Protein AF-A0A0B1SC21-F1 (afdb_monomer_lite)

pLDDT: mean 95.28, std 4.74, range [81.31, 98.75]

Secondary structure (DSSP, 8-state):
-HHHHHHHHTT--EEEEEE-TTSS-EEEEEE-TTTS--TTTS--HHHHTT--GGGTPPTT------HHHHHHHHHHHHHHHT-

Structure (mmCIF, N/CA/C/O backbone):
data_AF-A0A0B1SC21-F1
#
_entry.id   AF-A0A0B1SC21-F1
#
loop_
_atom_site.group_PDB
_atom_site.id
_atom_site.type_symbol
_atom_site.label_atom_id
_atom_site.label_alt_id
_atom_site.label_comp_id
_atom_site.label_asym_id
_atom_site.label_entity_id
_atom_site.label_seq_id
_atom_site.pdbx_PDB_ins_code
_atom_site.Cartn_x
_atom_site.Cartn_y
_atom_site.Cartn_z
_atom_site.occupancy
_atom_site.B_iso_or_equiv
_atom_site.auth_seq_id
_atom_site.auth_comp_id
_atom_site.auth_asym_id
_atom_site.auth_atom_id
_atom_site.pdbx_PDB_model_num
ATOM 1 N N . MET A 1 1 ? 0.264 -11.645 1.153 1.00 86.56 1 MET A N 1
ATOM 2 C CA . MET A 1 1 ? -0.804 -12.382 1.876 1.00 86.56 1 MET A CA 1
ATOM 3 C C . MET A 1 1 ? -0.517 -12.632 3.357 1.00 86.56 1 MET A C 1
ATOM 5 O O . MET A 1 1 ? -1.456 -12.520 4.126 1.00 86.56 1 MET A O 1
ATOM 9 N N . ALA A 1 2 ? 0.723 -12.922 3.778 1.00 95.69 2 ALA A N 1
ATOM 10 C CA . ALA A 1 2 ? 1.036 -13.312 5.165 1.00 95.69 2 ALA A CA 1
ATOM 11 C C . ALA A 1 2 ? 0.442 -12.397 6.260 1.00 95.69 2 ALA A C 1
ATOM 13 O O . ALA A 1 2 ? -0.275 -12.887 7.126 1.00 95.69 2 ALA A O 1
ATOM 14 N N . VAL A 1 3 ? 0.676 -11.078 6.186 1.00 97.81 3 VAL A N 1
ATOM 15 C CA . VAL A 1 3 ? 0.150 -10.109 7.173 1.00 97.81 3 VAL A CA 1
ATOM 16 C C . VAL A 1 3 ? -1.377 -10.113 7.201 1.00 97.81 3 VAL A C 1
ATOM 18 O O . VAL A 1 3 ? -1.973 -10.209 8.264 1.00 97.81 3 VAL A O 1
ATOM 21 N N . ASN A 1 4 ? -2.016 -10.083 6.028 1.00 97.75 4 ASN A N 1
ATOM 22 C CA . ASN A 1 4 ? -3.472 -10.101 5.923 1.00 97.75 4 ASN A CA 1
ATOM 23 C C . ASN A 1 4 ? -4.091 -11.341 6.580 1.00 97.75 4 ASN A C 1
ATOM 25 O O . ASN A 1 4 ? -5.090 -11.218 7.277 1.00 97.75 4 ASN A O 1
ATOM 29 N N . THR A 1 5 ? -3.515 -12.524 6.347 1.00 98.06 5 THR A N 1
ATOM 30 C CA . THR A 1 5 ? -4.005 -13.768 6.952 1.00 98.06 5 THR A CA 1
ATOM 31 C C . THR A 1 5 ? -3.887 -13.713 8.472 1.00 98.06 5 THR A C 1
ATOM 33 O O . THR A 1 5 ? -4.898 -13.864 9.148 1.00 98.06 5 THR A O 1
ATOM 36 N N . ALA A 1 6 ? -2.702 -13.388 8.997 1.00 98.44 6 ALA A N 1
ATOM 37 C CA . ALA A 1 6 ? -2.476 -13.316 10.439 1.00 98.44 6 ALA A CA 1
ATOM 38 C C . ALA A 1 6 ? -3.375 -12.270 11.122 1.00 98.44 6 ALA A C 1
ATOM 40 O O . ALA A 1 6 ? -3.994 -12.547 12.142 1.00 98.44 6 ALA A O 1
ATOM 41 N N . CYS A 1 7 ? -3.508 -11.073 10.544 1.00 98.50 7 CYS A N 1
ATOM 42 C CA . CYS A 1 7 ? -4.349 -10.029 11.123 1.00 98.50 7 CYS A CA 1
ATOM 43 C C . CYS A 1 7 ? -5.842 -10.374 11.079 1.00 98.50 7 CYS A C 1
ATOM 45 O O . CYS A 1 7 ? -6.567 -9.995 11.992 1.00 98.50 7 CYS A O 1
ATOM 47 N N . ASN A 1 8 ? -6.309 -11.096 10.057 1.00 98.19 8 ASN A N 1
ATOM 48 C CA . ASN A 1 8 ? -7.690 -11.576 10.022 1.00 98.19 8 ASN A CA 1
ATOM 49 C C . ASN A 1 8 ? -7.943 -12.679 11.062 1.00 98.19 8 ASN A C 1
ATOM 51 O O . ASN A 1 8 ? -9.019 -12.695 11.653 1.00 98.19 8 ASN A O 1
ATOM 55 N N . GLU A 1 9 ? -6.979 -13.575 11.293 1.00 98.31 9 GLU A N 1
ATOM 56 C CA . GLU A 1 9 ? -7.076 -14.634 12.311 1.00 98.31 9 GLU A CA 1
ATOM 57 C C . GLU A 1 9 ? -7.099 -14.056 13.732 1.00 98.31 9 GLU A C 1
ATOM 59 O O . GLU A 1 9 ? -7.937 -14.442 14.543 1.00 98.31 9 GLU A O 1
ATOM 64 N N . GLU A 1 10 ? -6.246 -13.069 14.004 1.00 98.25 10 GLU A N 1
ATOM 65 C CA . GLU A 1 10 ? -6.123 -12.430 15.321 1.00 98.25 10 GLU A CA 1
ATOM 66 C C . GLU A 1 10 ? -7.062 -11.225 15.509 1.00 98.25 10 GLU A C 1
ATOM 68 O O . GLU A 1 10 ? -7.016 -10.546 16.5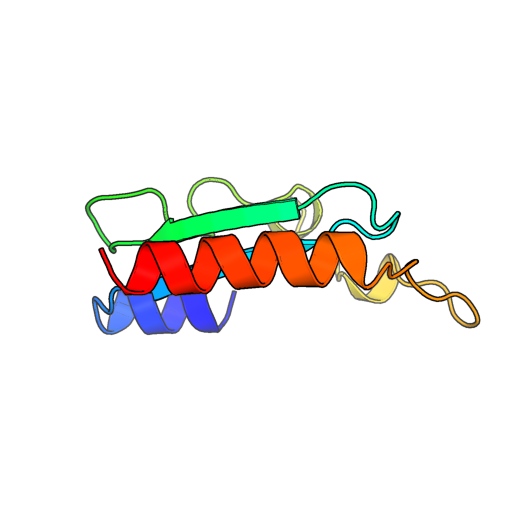35 1.00 98.25 10 GLU A O 1
ATOM 73 N N . ASN A 1 11 ? -7.901 -10.917 14.512 1.00 97.81 11 ASN A N 1
ATOM 74 C CA . ASN A 1 11 ? -8.748 -9.719 14.474 1.00 97.81 11 ASN A CA 1
ATOM 75 C C . ASN A 1 11 ? -7.971 -8.414 14.776 1.00 97.81 11 ASN A C 1
ATOM 77 O O . ASN A 1 11 ? -8.466 -7.492 15.428 1.00 97.81 11 ASN A O 1
ATOM 81 N N . GLN A 1 12 ? -6.720 -8.348 14.317 1.00 98.44 12 GLN A N 1
ATOM 82 C CA . GLN A 1 12 ? -5.802 -7.245 14.568 1.00 98.44 12 GLN A CA 1
ATOM 83 C C . GLN A 1 12 ? -6.019 -6.136 13.536 1.00 98.44 12 GLN A C 1
ATOM 85 O O . GLN A 1 12 ? -5.874 -6.349 12.333 1.00 98.44 12 GLN A O 1
ATOM 90 N N . VAL A 1 13 ? -6.297 -4.923 14.012 1.00 98.50 13 VAL A N 1
ATOM 91 C CA . VAL A 1 13 ? -6.329 -3.715 13.176 1.00 98.50 13 VAL A CA 1
ATOM 92 C C . VAL A 1 13 ? -4.920 -3.379 12.693 1.00 98.50 13 VAL A C 1
ATOM 94 O O . VAL A 1 13 ? -3.974 -3.374 13.484 1.00 98.50 13 VAL A O 1
ATOM 97 N N . TRP A 1 14 ? -4.775 -3.061 11.409 1.00 98.56 14 TRP A N 1
ATOM 98 C CA . TRP A 1 14 ? -3.490 -2.712 10.805 1.00 98.56 14 TRP A CA 1
ATOM 99 C C . TRP A 1 14 ? -3.653 -1.714 9.656 1.00 98.56 14 TRP A C 1
ATOM 101 O O . TRP A 1 14 ? -4.762 -1.418 9.207 1.00 98.56 14 TRP A O 1
ATOM 111 N N . MET A 1 15 ? -2.533 -1.162 9.191 1.00 98.38 15 MET A N 1
ATOM 112 C CA . MET A 1 15 ? -2.499 -0.320 8.000 1.00 98.38 15 MET A CA 1
ATOM 113 C C . MET A 1 15 ? -1.487 -0.859 6.997 1.00 98.38 15 MET A C 1
ATOM 115 O O . MET A 1 15 ? -0.407 -1.316 7.372 1.00 98.38 15 MET A O 1
ATOM 119 N N . GLU A 1 16 ? -1.847 -0.783 5.724 1.00 98.31 16 GLU A N 1
ATOM 120 C CA . GLU A 1 16 ? -0.992 -1.125 4.591 1.00 98.31 16 GLU A CA 1
ATOM 121 C C . GLU A 1 16 ? -0.595 0.157 3.853 1.00 98.31 16 GLU A C 1
ATOM 123 O O . GLU A 1 16 ? -1.343 1.138 3.849 1.00 98.31 16 GLU A O 1
ATOM 128 N N . SER A 1 17 ? 0.597 0.177 3.263 1.00 98.19 17 SER A N 1
ATOM 129 C CA . SER A 1 17 ? 1.066 1.301 2.458 1.00 98.19 17 SER A CA 1
ATOM 130 C C . SER A 1 17 ? 1.896 0.807 1.286 1.00 98.19 17 SER A C 1
ATOM 132 O O . SER A 1 17 ? 2.798 -0.010 1.484 1.00 98.19 17 SER A O 1
ATOM 134 N N . GLY A 1 18 ? 1.679 1.395 0.112 1.00 97.69 18 GLY A N 1
ATOM 135 C CA . GLY A 1 18 ? 2.409 1.061 -1.105 1.00 97.69 18 GLY A CA 1
ATOM 136 C C . GLY A 1 18 ? 2.943 2.289 -1.834 1.00 97.69 18 GLY A C 1
ATOM 137 O O . GLY A 1 18 ? 2.384 3.384 -1.751 1.00 97.69 18 GLY A O 1
ATOM 138 N N . VAL A 1 19 ? 4.030 2.090 -2.578 1.00 98.12 19 VAL A N 1
ATOM 139 C CA . VAL A 1 19 ? 4.589 3.051 -3.539 1.00 98.12 19 VAL A CA 1
ATOM 140 C C . VAL A 1 19 ? 4.742 2.333 -4.875 1.00 98.12 19 VAL A C 1
ATOM 142 O O . VAL A 1 19 ? 5.183 1.185 -4.914 1.00 98.12 19 VAL A O 1
ATOM 145 N N . SER A 1 20 ? 4.364 2.989 -5.970 1.00 96.62 20 SER A N 1
ATOM 146 C CA . SER A 1 20 ? 4.449 2.405 -7.309 1.00 96.62 20 SER A CA 1
ATOM 147 C C . SER A 1 20 ? 5.893 2.236 -7.786 1.00 96.62 20 SER A C 1
ATOM 149 O O . SER A 1 20 ? 6.773 3.017 -7.432 1.00 96.62 20 SER A O 1
ATOM 151 N N . GLU A 1 21 ? 6.136 1.271 -8.677 1.00 93.75 21 GLU A N 1
ATOM 152 C CA . GLU A 1 21 ? 7.478 0.996 -9.222 1.00 93.75 21 GLU A CA 1
ATOM 153 C C . GLU A 1 21 ? 8.087 2.166 -10.011 1.00 93.75 21 GLU A C 1
ATOM 155 O O . GLU A 1 21 ? 9.301 2.248 -10.163 1.00 93.75 21 GLU A O 1
ATOM 160 N N . ASN A 1 22 ? 7.257 3.079 -10.523 1.00 95.50 22 ASN A N 1
ATOM 161 C CA . ASN A 1 22 ? 7.695 4.314 -11.180 1.00 95.50 22 ASN A CA 1
ATOM 162 C C . ASN A 1 22 ? 7.857 5.499 -10.205 1.00 95.50 22 ASN A C 1
ATOM 164 O O . ASN A 1 22 ? 8.131 6.612 -10.646 1.00 95.50 22 ASN A O 1
ATOM 168 N N . ALA A 1 23 ? 7.659 5.268 -8.905 1.00 96.00 23 ALA A N 1
ATOM 169 C CA . ALA A 1 23 ? 7.829 6.209 -7.802 1.00 96.00 23 ALA A CA 1
ATOM 170 C C . ALA A 1 23 ? 6.996 7.499 -7.836 1.00 96.00 23 ALA A C 1
ATOM 172 O O . ALA A 1 23 ? 7.259 8.396 -7.039 1.00 96.00 23 ALA A O 1
ATOM 173 N N . VAL A 1 24 ? 5.987 7.623 -8.699 1.00 97.38 24 VAL A N 1
ATOM 174 C CA . VAL A 1 24 ? 5.159 8.845 -8.795 1.00 97.38 24 VAL A CA 1
ATOM 175 C C . VAL A 1 24 ? 3.771 8.704 -8.169 1.00 97.38 24 VAL A C 1
ATOM 177 O O . VAL A 1 24 ? 2.968 9.630 -8.240 1.00 97.38 24 VAL A O 1
ATOM 180 N N . SER A 1 25 ? 3.471 7.564 -7.546 1.00 98.00 25 SER A N 1
ATOM 181 C CA . SER A 1 25 ? 2.209 7.346 -6.839 1.00 98.00 25 SER A CA 1
ATOM 182 C C . SER A 1 25 ? 2.396 6.454 -5.614 1.00 98.00 25 SER A C 1
ATOM 184 O O . SER A 1 25 ? 3.392 5.737 -5.493 1.00 98.00 25 SER A O 1
ATOM 186 N N . GLY A 1 26 ? 1.435 6.507 -4.699 1.00 97.81 26 GLY A N 1
ATOM 187 C CA . GLY A 1 26 ? 1.405 5.674 -3.506 1.00 97.81 26 GLY A CA 1
ATOM 188 C C . GLY A 1 26 ? 0.088 5.825 -2.760 1.00 97.81 26 GLY A C 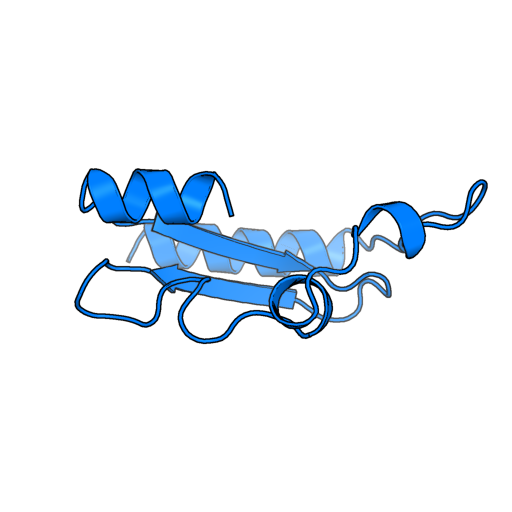1
ATOM 189 O O . GLY A 1 26 ? -0.729 6.688 -3.092 1.00 97.81 26 GLY A O 1
ATOM 190 N N . HIS A 1 27 ? -0.123 4.980 -1.760 1.00 98.56 27 HIS A N 1
ATOM 191 C CA . HIS A 1 27 ? -1.357 4.940 -0.983 1.00 98.56 27 HIS A CA 1
ATOM 192 C C . HIS A 1 27 ? -1.103 4.475 0.452 1.00 98.56 27 HIS A C 1
ATOM 194 O O . HIS A 1 27 ? -0.055 3.910 0.766 1.00 98.56 27 HIS A O 1
ATOM 200 N N . ILE A 1 28 ? -2.100 4.704 1.307 1.00 98.56 28 ILE A N 1
ATOM 201 C CA . ILE A 1 28 ? -2.239 4.073 2.620 1.00 98.56 28 ILE A CA 1
ATOM 202 C C . ILE A 1 28 ? -3.657 3.513 2.740 1.00 98.56 28 ILE A C 1
ATOM 204 O O . ILE A 1 28 ? -4.596 4.096 2.192 1.00 98.56 28 ILE A O 1
ATOM 208 N N . GLN A 1 29 ? -3.833 2.412 3.461 1.00 98.62 29 GLN A N 1
ATOM 209 C CA . GLN A 1 29 ? -5.136 1.790 3.667 1.00 98.62 29 GLN A CA 1
ATOM 210 C C . GLN A 1 29 ? -5.294 1.333 5.114 1.00 98.62 29 GLN A C 1
ATOM 212 O O . GLN A 1 29 ? -4.442 0.628 5.646 1.00 98.62 29 GLN A O 1
ATOM 217 N N . TYR A 1 30 ? -6.410 1.715 5.738 1.00 98.56 30 TYR A N 1
ATOM 218 C CA . TYR A 1 30 ? -6.805 1.239 7.061 1.00 98.56 30 TYR A CA 1
ATOM 219 C C . TYR A 1 30 ? -7.612 -0.054 6.958 1.00 98.56 30 TYR A C 1
ATOM 221 O O . TYR A 1 30 ? -8.630 -0.109 6.258 1.00 98.56 30 TYR A O 1
ATOM 229 N N . ILE A 1 31 ? -7.169 -1.081 7.678 1.00 98.62 31 ILE A N 1
ATOM 230 C CA . ILE A 1 31 ? -7.751 -2.416 7.628 1.00 98.62 31 ILE A CA 1
ATOM 231 C C . ILE A 1 31 ? -8.176 -2.829 9.035 1.00 98.62 31 ILE A C 1
ATOM 233 O O . ILE A 1 31 ? -7.353 -3.069 9.918 1.00 98.62 31 ILE A O 1
ATOM 237 N N . GLU A 1 32 ? -9.487 -2.933 9.218 1.00 98.50 32 GLU A N 1
ATOM 238 C CA . GLU A 1 32 ? -10.125 -3.498 10.399 1.00 98.50 32 GLU A CA 1
ATOM 239 C C . GLU A 1 32 ? -10.897 -4.747 9.972 1.00 98.50 32 GLU A C 1
ATOM 241 O O . GLU A 1 32 ? -11.912 -4.620 9.269 1.00 98.50 32 GLU A O 1
ATOM 246 N N . PRO A 1 33 ? -10.412 -5.944 10.345 1.00 98.50 33 PRO A N 1
ATOM 247 C CA . PRO A 1 33 ? -11.040 -7.197 9.951 1.00 98.50 33 PRO A CA 1
ATOM 248 C C . PRO A 1 33 ? -12.538 -7.218 10.289 1.00 98.50 33 PRO A C 1
ATOM 250 O O . PRO A 1 33 ? -12.966 -6.834 11.373 1.00 98.50 33 PRO A O 1
ATOM 253 N N . GLY A 1 34 ? -13.359 -7.605 9.310 1.00 97.44 34 GLY A N 1
ATOM 254 C CA . GLY A 1 34 ? -14.820 -7.635 9.435 1.00 97.44 34 GLY A CA 1
ATOM 255 C C . GLY A 1 34 ? -15.536 -6.286 9.274 1.00 97.44 34 GLY A C 1
ATOM 256 O O . GLY A 1 34 ? -16.747 -6.291 9.056 1.00 97.44 34 GLY A O 1
ATOM 257 N N . ARG A 1 35 ? -14.828 -5.144 9.315 1.00 98.31 35 ARG A N 1
ATOM 258 C CA . ARG A 1 35 ? -15.425 -3.806 9.136 1.00 98.31 35 ARG A CA 1
ATOM 259 C C . ARG A 1 35 ? -15.016 -3.121 7.835 1.00 98.31 35 ARG A C 1
ATOM 261 O O . ARG A 1 35 ? -15.871 -2.556 7.157 1.00 98.31 35 ARG A O 1
ATOM 268 N N . THR A 1 36 ? -13.733 -3.149 7.481 1.00 98.50 36 THR A N 1
ATOM 269 C CA . THR A 1 36 ? -13.223 -2.591 6.217 1.00 98.50 36 THR A CA 1
ATOM 270 C C . THR A 1 36 ? -12.648 -3.692 5.326 1.00 98.50 36 THR A C 1
ATOM 272 O O . THR A 1 36 ? -12.413 -4.817 5.766 1.00 98.50 36 THR A O 1
ATOM 275 N N . ALA A 1 37 ? -12.466 -3.397 4.034 1.00 98.19 37 ALA A N 1
ATOM 276 C CA . ALA A 1 37 ? -11.948 -4.374 3.081 1.00 98.19 37 ALA A CA 1
ATOM 277 C C . ALA A 1 37 ? -10.513 -4.789 3.449 1.00 98.19 37 ALA A C 1
ATOM 279 O O . ALA A 1 37 ? -9.620 -3.943 3.535 1.00 98.19 37 ALA A O 1
ATOM 280 N N . CYS A 1 38 ? -10.293 -6.094 3.628 1.00 97.75 38 CYS A N 1
ATOM 281 C CA . CYS A 1 38 ? -8.956 -6.654 3.801 1.00 97.75 38 CYS A CA 1
ATOM 282 C C . CYS A 1 38 ? -8.220 -6.740 2.450 1.00 97.75 38 CYS A C 1
ATOM 284 O O . CYS A 1 38 ? -8.829 -6.598 1.387 1.00 97.75 38 CYS A O 1
ATOM 286 N N . PHE A 1 39 ? -6.916 -7.021 2.464 1.00 97.38 39 PHE A N 1
ATOM 287 C CA . PHE A 1 39 ? -6.105 -7.120 1.241 1.00 97.38 39 PHE A CA 1
ATOM 288 C C . PHE A 1 39 ? -6.613 -8.217 0.288 1.00 97.38 39 PHE A C 1
ATOM 290 O O . PHE A 1 39 ? -6.517 -8.099 -0.930 1.00 97.38 39 PHE A O 1
ATOM 297 N N . ALA A 1 40 ? -7.198 -9.281 0.842 1.00 97.06 40 ALA A N 1
ATOM 298 C CA . ALA A 1 40 ? -7.778 -10.372 0.065 1.00 97.06 40 ALA A CA 1
ATOM 299 C C . ALA A 1 40 ? -9.174 -10.059 -0.503 1.00 97.06 40 ALA A C 1
ATOM 301 O O . ALA A 1 40 ? -9.649 -10.802 -1.356 1.00 97.06 40 ALA A O 1
ATOM 302 N N . CYS A 1 41 ? -9.848 -8.997 -0.042 1.00 97.44 41 CYS A N 1
ATOM 303 C CA . CY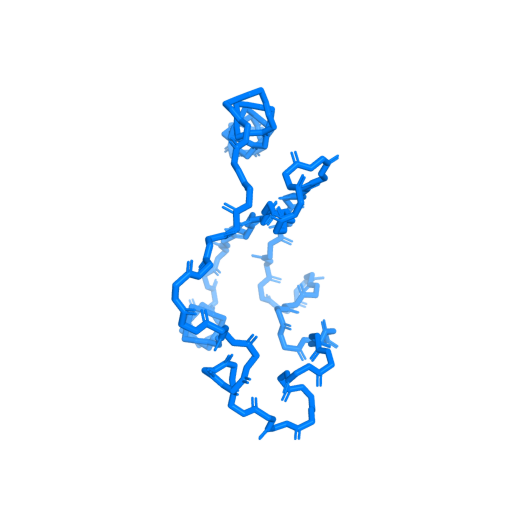S A 1 41 ? -11.179 -8.633 -0.540 1.00 97.44 41 CYS A CA 1
ATOM 304 C C . CYS A 1 41 ? -11.124 -8.082 -1.969 1.00 97.44 41 CYS A C 1
ATOM 306 O O . CYS A 1 41 ? -12.040 -8.324 -2.749 1.00 97.44 41 CYS A O 1
ATOM 308 N N . VAL A 1 42 ? -10.063 -7.341 -2.304 1.00 96.38 42 VAL A N 1
ATOM 309 C CA . VAL A 1 42 ? -9.835 -6.778 -3.643 1.00 96.38 42 VAL A CA 1
ATOM 310 C C . VAL A 1 42 ? -8.376 -7.032 -4.039 1.00 96.38 42 VAL A C 1
ATOM 312 O O . VAL A 1 42 ? -7.556 -6.114 -4.024 1.00 96.38 42 VAL A O 1
ATOM 315 N N . PRO A 1 43 ? -8.012 -8.294 -4.328 1.00 95.62 43 PRO A N 1
ATOM 316 C CA . PRO A 1 43 ? -6.629 -8.651 -4.592 1.00 95.62 43 PRO A CA 1
ATOM 317 C C . PRO A 1 43 ? -6.166 -8.083 -5.944 1.00 95.62 43 PRO A C 1
ATOM 319 O O . PRO A 1 43 ? -6.954 -8.016 -6.893 1.00 95.62 43 PRO A O 1
ATOM 322 N N . PRO A 1 44 ? -4.878 -7.722 -6.083 1.00 94.19 44 PRO A N 1
ATOM 323 C CA . PRO A 1 44 ? -4.328 -7.332 -7.373 1.00 94.19 44 PRO A CA 1
ATOM 324 C C . PRO A 1 44 ? -4.317 -8.520 -8.344 1.00 94.19 44 PRO A C 1
ATOM 326 O O . PRO A 1 44 ? -4.291 -9.685 -7.937 1.00 94.19 44 PRO A O 1
ATOM 329 N N . LEU A 1 45 ? -4.269 -8.221 -9.645 1.00 94.81 45 LEU A N 1
ATOM 330 C CA . LEU A 1 45 ? -4.369 -9.218 -10.717 1.00 94.81 45 LEU A CA 1
ATOM 331 C C . LEU A 1 45 ? -3.371 -10.378 -10.574 1.00 94.81 45 LEU A C 1
ATOM 333 O O . LEU A 1 45 ? -3.742 -11.523 -10.821 1.00 94.81 45 LEU A O 1
ATOM 337 N N . VAL A 1 46 ? -2.127 -10.095 -10.171 1.00 93.94 46 VAL A N 1
ATOM 338 C CA . VAL A 1 46 ? -1.073 -11.114 -10.020 1.00 93.94 46 VAL A CA 1
ATOM 339 C C . VAL A 1 46 ? -1.438 -12.158 -8.961 1.00 93.94 46 VAL A C 1
ATOM 341 O O . VAL A 1 46 ? -1.323 -13.355 -9.213 1.00 93.94 46 VAL A O 1
ATOM 344 N N . VAL A 1 47 ? -1.988 -11.707 -7.829 1.00 92.50 47 VAL A N 1
ATOM 345 C CA . VAL A 1 47 ? -2.448 -12.572 -6.738 1.00 92.50 47 VAL A CA 1
ATOM 346 C C . VAL A 1 47 ? -3.708 -13.323 -7.162 1.00 92.50 47 VAL A C 1
ATOM 348 O O . VAL A 1 47 ? -3.776 -14.536 -6.999 1.00 92.50 47 VAL A O 1
ATOM 351 N N . ALA A 1 48 ? -4.681 -12.632 -7.763 1.00 94.88 48 ALA A N 1
ATOM 352 C CA . ALA A 1 48 ? -5.928 -13.247 -8.222 1.00 94.88 48 ALA A CA 1
ATOM 353 C C . ALA A 1 48 ? -5.704 -14.326 -9.298 1.00 94.88 48 ALA A C 1
ATOM 355 O O . ALA A 1 48 ? -6.430 -15.316 -9.351 1.00 94.88 48 ALA A O 1
ATOM 356 N N . SER A 1 49 ? -4.685 -14.144 -10.141 1.00 95.69 49 SER A N 1
ATOM 357 C CA . SER A 1 49 ? -4.327 -15.077 -11.216 1.00 95.69 49 SER A CA 1
ATOM 358 C C . SER A 1 49 ? -3.363 -16.181 -10.765 1.00 95.69 49 SER A C 1
A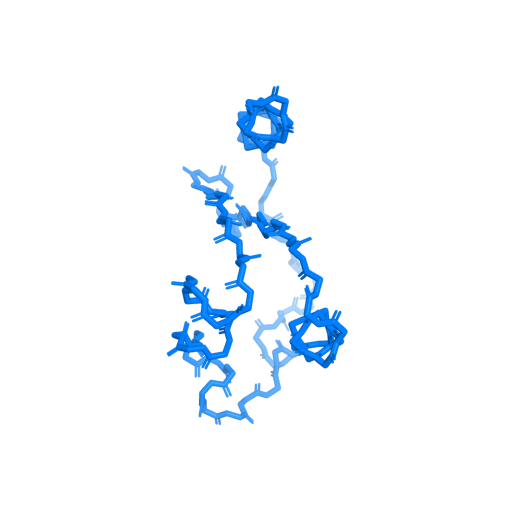TOM 360 O O . SER A 1 49 ? -2.945 -16.978 -11.601 1.00 95.69 49 SER A O 1
ATOM 362 N N . ASN A 1 50 ? -2.986 -16.235 -9.478 1.00 92.12 50 ASN A N 1
ATOM 363 C CA . ASN A 1 50 ? -1.982 -17.160 -8.932 1.00 92.12 50 ASN A CA 1
ATOM 364 C C . ASN A 1 50 ? -0.652 -17.163 -9.713 1.00 92.12 50 ASN A C 1
ATOM 366 O O . ASN A 1 50 ? 0.011 -18.194 -9.833 1.00 92.12 50 ASN A O 1
ATOM 370 N N . ILE A 1 51 ? -0.263 -16.010 -10.259 1.00 93.06 51 ILE A N 1
ATOM 371 C CA . ILE A 1 51 ? 1.029 -15.844 -10.925 1.00 93.06 51 ILE A CA 1
ATOM 372 C C . ILE A 1 51 ? 2.076 -15.583 -9.842 1.00 93.06 51 ILE A C 1
ATOM 374 O O . ILE A 1 51 ? 1.867 -14.752 -8.960 1.00 93.06 51 ILE A O 1
ATOM 378 N N . ASP A 1 52 ? 3.216 -16.272 -9.907 1.00 89.31 52 ASP A N 1
ATOM 379 C CA . ASP A 1 52 ? 4.330 -15.989 -9.002 1.00 89.31 52 ASP A CA 1
ATOM 380 C C . ASP A 1 52 ? 4.903 -14.598 -9.316 1.00 89.31 52 ASP A C 1
ATOM 382 O O . ASP A 1 52 ? 5.413 -14.362 -10.413 1.00 89.31 52 ASP A O 1
ATOM 386 N N . GLU A 1 53 ? 4.842 -13.675 -8.353 1.00 87.38 53 GLU A N 1
ATOM 387 C CA . GLU A 1 53 ? 5.357 -12.303 -8.470 1.00 87.38 53 GLU A CA 1
ATOM 388 C C . GLU A 1 53 ? 6.831 -12.261 -8.903 1.00 87.38 53 GLU A C 1
ATOM 390 O O . GLU A 1 53 ? 7.259 -11.325 -9.582 1.00 87.38 53 GLU A O 1
ATOM 395 N N . ARG A 1 54 ? 7.612 -13.305 -8.592 1.00 85.88 54 ARG A N 1
ATOM 396 C CA . ARG A 1 54 ? 9.014 -13.423 -9.023 1.00 85.88 54 ARG A CA 1
ATOM 397 C C . ARG A 1 54 ? 9.166 -13.439 -10.539 1.00 85.88 54 ARG A C 1
ATOM 399 O O . ARG A 1 54 ? 10.201 -13.015 -11.037 1.00 85.88 54 ARG A O 1
ATOM 406 N N . THR A 1 55 ? 8.142 -13.884 -11.264 1.00 85.12 55 THR A N 1
ATOM 407 C CA . THR A 1 55 ? 8.139 -13.905 -12.734 1.00 85.12 55 THR A CA 1
ATOM 408 C C . THR A 1 55 ? 8.003 -12.510 -13.351 1.00 85.12 55 THR A C 1
ATOM 410 O O . THR A 1 55 ? 8.389 -12.317 -14.502 1.00 85.12 55 THR A O 1
ATOM 413 N N . LEU A 1 56 ? 7.499 -11.524 -12.597 1.00 81.31 56 LEU A N 1
ATOM 414 C CA . LEU A 1 56 ? 7.383 -10.131 -13.045 1.00 81.31 56 LEU A CA 1
ATOM 415 C C . LEU A 1 56 ? 8.687 -9.350 -12.849 1.00 81.31 56 LEU A C 1
ATOM 417 O O . LEU A 1 56 ? 8.959 -8.397 -13.583 1.00 81.31 56 LEU A O 1
ATOM 421 N N . LYS A 1 57 ? 9.521 -9.765 -11.891 1.00 82.12 57 LYS A N 1
ATOM 422 C CA . LYS A 1 57 ? 10.817 -9.139 -11.641 1.00 82.12 57 LYS A CA 1
ATOM 423 C C . LYS A 1 57 ? 11.806 -9.526 -12.739 1.00 82.12 57 LYS A C 1
ATOM 425 O O . LYS A 1 57 ? 12.123 -10.696 -12.927 1.00 82.12 57 LYS A O 1
ATOM 430 N N . ARG A 1 58 ? 12.358 -8.529 -13.430 1.00 81.56 58 ARG A N 1
ATOM 431 C CA . ARG A 1 58 ? 13.473 -8.725 -14.367 1.00 81.56 58 ARG A CA 1
ATOM 432 C C . ARG A 1 58 ? 14.801 -8.576 -13.625 1.00 81.56 58 ARG A C 1
ATOM 434 O O . ARG A 1 58 ? 14.960 -7.672 -12.805 1.00 81.56 58 ARG A O 1
ATOM 441 N N . GLU A 1 59 ? 15.759 -9.456 -13.894 1.00 82.62 59 GLU A N 1
ATOM 442 C CA . GLU A 1 59 ? 17.100 -9.319 -13.321 1.00 82.62 59 GLU A CA 1
ATOM 443 C C . GLU A 1 59 ? 17.825 -8.095 -13.898 1.00 82.62 59 GLU A C 1
ATOM 445 O O . GLU A 1 59 ? 17.658 -7.744 -15.065 1.00 82.62 59 GLU A O 1
ATOM 450 N N . GLY A 1 60 ? 18.617 -7.421 -13.060 1.00 85.44 60 GLY A N 1
ATOM 451 C CA . GLY A 1 60 ? 19.393 -6.240 -13.455 1.00 85.44 60 GLY A CA 1
ATOM 452 C C . GLY A 1 60 ? 18.611 -4.924 -13.535 1.00 85.44 60 GLY A C 1
ATOM 453 O O . GLY A 1 60 ? 19.218 -3.897 -13.829 1.00 85.44 60 GLY A O 1
ATOM 454 N N . VAL A 1 61 ? 17.304 -4.915 -13.243 1.00 87.31 61 VAL A N 1
ATOM 455 C CA . VAL A 1 61 ? 16.503 -3.681 -13.145 1.00 87.31 61 VAL A CA 1
ATOM 456 C C . VAL A 1 61 ? 15.970 -3.475 -11.729 1.00 87.31 61 VAL A C 1
ATOM 458 O O . VAL A 1 61 ? 15.676 -4.429 -11.006 1.00 87.31 61 VAL A O 1
ATOM 461 N N . CYS A 1 62 ? 15.852 -2.212 -11.327 1.00 87.50 62 CYS A N 1
ATOM 462 C CA . CYS A 1 62 ? 15.248 -1.807 -10.065 1.00 87.50 62 CYS A CA 1
ATOM 463 C C . CYS A 1 62 ? 13.967 -1.006 -10.310 1.00 87.50 62 CYS A C 1
ATOM 465 O O . CYS A 1 62 ? 13.816 -0.347 -11.340 1.00 87.50 62 CYS A O 1
ATOM 467 N N . ALA A 1 63 ? 13.058 -1.050 -9.337 1.00 88.50 63 ALA A N 1
ATOM 468 C CA . ALA A 1 63 ? 11.991 -0.067 -9.246 1.00 88.50 63 ALA A CA 1
ATOM 469 C C . ALA A 1 63 ? 12.607 1.318 -9.002 1.00 88.50 63 ALA A C 1
ATOM 471 O O . ALA A 1 63 ? 13.573 1.456 -8.243 1.00 88.50 63 ALA A O 1
ATOM 472 N N . ALA A 1 64 ? 12.043 2.343 -9.636 1.00 90.56 64 ALA A N 1
ATOM 473 C CA . ALA A 1 64 ? 12.374 3.713 -9.301 1.00 90.56 64 ALA A CA 1
ATOM 474 C C . ALA A 1 64 ? 11.957 3.991 -7.852 1.00 90.56 64 ALA A C 1
ATOM 476 O O . ALA A 1 64 ? 10.980 3.443 -7.343 1.00 90.56 64 ALA A O 1
ATOM 477 N N . SER A 1 65 ? 12.703 4.867 -7.188 1.00 90.12 65 SER A N 1
ATOM 478 C CA . SER A 1 65 ? 12.399 5.319 -5.836 1.00 90.12 65 SER A CA 1
ATOM 479 C C . SER A 1 65 ? 12.742 6.797 -5.724 1.00 90.12 65 SER A C 1
ATOM 481 O O . SER A 1 65 ? 13.881 7.191 -5.980 1.00 90.12 65 SER A O 1
ATOM 483 N N . LEU A 1 66 ? 11.753 7.618 -5.367 1.00 95.94 66 LEU A N 1
ATO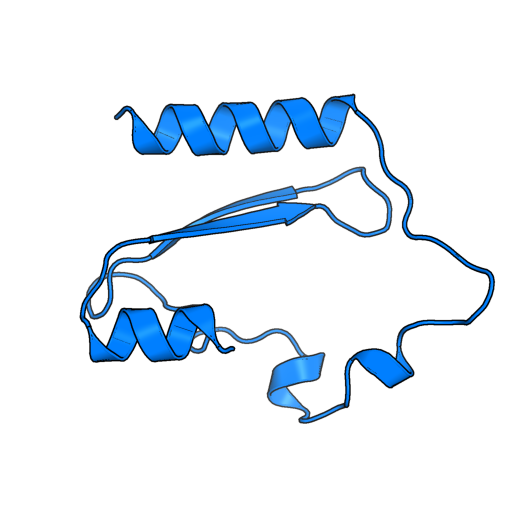M 484 C CA . LEU 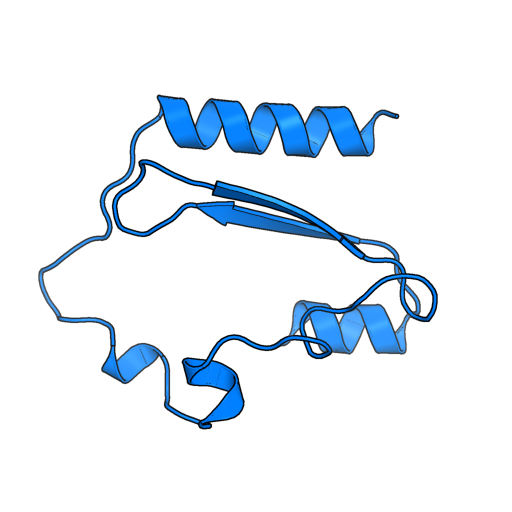A 1 66 ? 11.948 9.031 -5.065 1.00 95.94 66 LEU A CA 1
ATOM 485 C C . LEU A 1 66 ? 11.728 9.269 -3.564 1.00 95.94 66 LEU A C 1
ATOM 487 O O . LEU A 1 66 ? 10.651 8.939 -3.052 1.00 95.94 66 LEU A O 1
ATOM 491 N N . PRO A 1 67 ? 12.687 9.908 -2.863 1.00 97.00 67 PRO A N 1
ATOM 492 C CA . PRO A 1 67 ? 12.534 10.251 -1.449 1.00 97.00 67 PRO A CA 1
ATOM 493 C C . PRO A 1 67 ? 11.291 11.096 -1.159 1.00 97.00 67 PRO A C 1
ATOM 495 O O . PRO A 1 67 ? 10.702 10.977 -0.091 1.00 97.00 67 PRO A O 1
ATOM 498 N N . THR A 1 68 ? 10.866 11.926 -2.115 1.00 98.06 68 THR A N 1
ATOM 499 C CA . THR A 1 68 ? 9.665 12.763 -2.000 1.00 98.06 68 THR A CA 1
ATOM 500 C C . THR A 1 68 ? 8.404 11.921 -1.828 1.00 98.06 68 THR A C 1
ATOM 502 O O . THR A 1 68 ? 7.645 12.141 -0.887 1.00 98.06 68 THR A O 1
ATOM 505 N N . THR A 1 69 ? 8.199 10.922 -2.684 1.00 97.81 69 THR A N 1
ATOM 506 C CA . THR A 1 69 ? 7.019 10.049 -2.637 1.00 97.81 69 THR A CA 1
ATOM 507 C C . THR A 1 69 ? 7.019 9.194 -1.377 1.00 97.81 69 THR A C 1
ATOM 509 O O . THR A 1 69 ? 5.993 9.087 -0.708 1.00 97.81 69 THR A O 1
ATOM 512 N N . MET A 1 70 ? 8.181 8.654 -0.997 1.00 97.38 70 MET A N 1
ATOM 513 C CA . MET A 1 70 ? 8.326 7.907 0.255 1.00 97.38 70 MET A CA 1
ATOM 514 C C . MET A 1 70 ? 7.988 8.767 1.478 1.00 97.38 70 MET A C 1
ATOM 516 O O . MET A 1 70 ? 7.239 8.322 2.344 1.00 97.38 70 MET A O 1
ATOM 520 N N . ALA A 1 71 ? 8.487 10.006 1.535 1.00 98.31 71 ALA A N 1
ATOM 521 C CA . ALA A 1 71 ? 8.218 10.918 2.643 1.00 98.31 71 ALA A CA 1
ATOM 522 C C . ALA A 1 71 ? 6.730 11.285 2.747 1.00 98.31 71 ALA A C 1
ATOM 524 O O . ALA A 1 71 ? 6.187 11.314 3.849 1.00 98.31 71 ALA A O 1
ATOM 525 N N . VAL A 1 72 ? 6.057 11.518 1.615 1.00 98.50 72 VAL A N 1
ATOM 526 C CA . VAL A 1 72 ? 4.615 11.810 1.586 1.00 98.50 72 VAL A CA 1
ATOM 527 C C . VAL A 1 72 ? 3.799 10.615 2.087 1.00 98.50 72 VAL A C 1
ATOM 529 O O . VAL A 1 72 ? 2.956 10.783 2.967 1.00 98.50 72 VAL A O 1
ATOM 532 N N . VAL A 1 73 ? 4.069 9.404 1.585 1.00 98.62 73 VAL A N 1
ATOM 533 C CA . VAL A 1 73 ? 3.344 8.190 2.002 1.00 98.62 73 VAL A CA 1
ATOM 534 C C . VAL A 1 73 ? 3.586 7.881 3.480 1.00 98.62 73 VAL A C 1
ATOM 536 O O . VAL A 1 73 ? 2.629 7.648 4.215 1.00 98.62 73 VAL A O 1
ATOM 539 N N . ALA A 1 74 ? 4.836 7.951 3.946 1.00 98.62 74 ALA A N 1
ATOM 540 C CA . ALA A 1 74 ? 5.168 7.733 5.353 1.00 98.62 74 ALA A CA 1
ATOM 541 C C . ALA A 1 74 ? 4.525 8.788 6.268 1.00 98.62 74 ALA A C 1
ATOM 543 O O . ALA A 1 74 ? 3.989 8.446 7.322 1.00 98.62 74 ALA A O 1
ATOM 544 N N . GLY A 1 75 ? 4.531 10.058 5.848 1.00 98.62 75 GLY A N 1
ATOM 545 C CA . GLY A 1 75 ? 3.876 11.147 6.567 1.00 98.62 75 GLY A CA 1
ATOM 546 C C . GLY A 1 75 ? 2.378 10.904 6.726 1.00 98.62 75 GLY A C 1
ATOM 547 O O . GLY A 1 75 ? 1.860 10.998 7.837 1.00 98.62 75 GLY A O 1
ATOM 548 N N . PHE A 1 76 ? 1.684 10.517 5.651 1.00 98.62 76 PHE A N 1
ATOM 549 C CA . PHE A 1 76 ? 0.265 10.170 5.735 1.00 98.62 76 PHE A CA 1
ATOM 550 C C . PHE A 1 76 ? 0.008 8.926 6.583 1.00 98.62 76 PHE A C 1
ATOM 552 O O . PHE A 1 76 ? -0.944 8.930 7.361 1.00 98.62 76 PHE A O 1
ATOM 559 N N . LEU A 1 77 ? 0.845 7.893 6.469 1.00 98.75 77 LEU A N 1
ATOM 560 C CA . LEU A 1 77 ? 0.704 6.661 7.243 1.00 98.75 77 LEU A CA 1
ATOM 561 C C . LEU A 1 77 ? 0.770 6.949 8.745 1.00 98.75 77 LEU A C 1
ATOM 563 O O . LEU A 1 77 ? -0.157 6.618 9.480 1.00 98.75 77 LEU A O 1
ATOM 567 N N . VAL A 1 78 ? 1.831 7.623 9.196 1.00 98.69 78 VAL A N 1
ATOM 568 C CA . VAL A 1 78 ? 2.012 7.959 10.615 1.00 98.69 78 VAL A CA 1
ATOM 569 C C . VAL A 1 78 ? 0.927 8.922 11.086 1.00 98.69 78 VAL A C 1
ATOM 571 O O . VAL A 1 78 ? 0.346 8.708 12.146 1.00 98.69 78 VAL A O 1
ATOM 574 N N . GLN A 1 79 ? 0.586 9.936 10.287 1.00 98.62 79 GLN A N 1
ATOM 575 C CA . GLN A 1 79 ? -0.479 10.871 10.643 1.00 98.62 79 GLN A CA 1
ATOM 576 C C . GLN A 1 79 ? -1.836 10.173 10.787 1.00 98.62 79 GLN A C 1
ATOM 578 O O . GLN A 1 79 ? -2.647 10.586 11.610 1.00 98.62 79 GLN A O 1
ATOM 583 N N . ASN A 1 80 ? -2.110 9.125 10.005 1.00 98.25 80 ASN A N 1
ATOM 584 C CA . ASN A 1 80 ? -3.342 8.357 10.141 1.00 98.25 80 ASN A CA 1
ATOM 585 C C . ASN A 1 80 ? -3.339 7.451 11.374 1.00 98.25 80 ASN A C 1
ATOM 587 O O . ASN A 1 80 ? -4.394 7.266 11.963 1.00 98.25 80 ASN A O 1
ATOM 591 N N . THR A 1 81 ? -2.177 6.939 11.783 1.00 97.50 81 THR A N 1
ATOM 592 C CA . THR A 1 81 ? -2.009 6.178 13.033 1.00 97.50 81 THR A CA 1
ATOM 593 C C . THR A 1 81 ? -2.203 7.041 14.284 1.00 97.50 81 THR A C 1
ATOM 595 O O . THR A 1 81 ? -2.596 6.524 15.323 1.00 97.50 81 THR A O 1
ATOM 598 N N . LEU A 1 82 ? -1.914 8.344 14.203 1.00 98.00 82 LEU A N 1
ATOM 599 C CA . LEU A 1 82 ? -2.027 9.276 15.332 1.00 98.00 82 LEU A CA 1
ATOM 600 C C . LEU A 1 82 ? -3.431 9.877 15.530 1.00 98.00 82 LEU A C 1
ATOM 602 O O . LEU A 1 82 ? -3.654 10.523 16.553 1.00 98.00 82 LEU A O 1
ATOM 606 N N . LYS A 1 83 ? -4.339 9.729 14.560 1.00 94.31 83 LYS A N 1
ATOM 607 C CA . LYS A 1 83 ? -5.733 10.197 14.659 1.00 94.31 83 LYS A CA 1
ATOM 608 C C . LYS A 1 83 ? -6.613 9.140 15.308 1.00 94.31 83 LYS A C 1
ATOM 610 O O . LYS A 1 83 ? -7.501 9.551 16.082 1.00 94.31 83 LYS A O 1
#

Foldseek 3Di:
DVVLVVCLVVQNWDKDKDADLQRPDIDMDTDGHPPDDTCVNDDDPCVVVVPDVVVVDDPPDGRDHDPVSVCVRVVVHVVVVVD

Sequence (83 aa):
MAVNTACNEENQVWMESGVSENAVSGHIQYIEPGRTACFACVPPLVVASNIDERTLKREGVCAASLPTTMAVVAGFLVQNTLK

Organism: Oesophagostomum dentatum (NCBI:txid61180)

Radius of gyration: 14.66 Å; chains: 1; bounding box: 35×30×30 Å

InterPro domains:
  IPR000594 THIF-type NAD/FAD binding fold [PF00899] (2-83)
  IPR035985 Ubiquitin-activating enzyme-like [SSF69572] (2-83)